Protein AF-A0A9W9Z7Y9-F1 (afdb_monomer)

Sequence (153 aa):
MTISLTVILIESTNEISYGLPIMITLMVAKWSGDLFNEGLYDIHVKLKNVPLLEWTAPQEMYRLKASDIMESCLSYIYPHTRIHSIVGILKTTAHNAFPVVTVDMNNPTGHPRKINYQDNLDSSKRAICSYNHLFQFNERTEAATAFSEWCRE

Mean predicted aligned error: 14.53 Å

Foldseek 3Di:
DQPVVLVVVCVVVVHCVCSVVSNVVSVVVVVVDVVPDDDPVVVVCVVVVPPDDDPDDDPVCVPDDPVRVDDPDADAAEPDDDPVVVVVCVVPDPDPDHHYDDDDPPDPPDDPPPPPVVVCVVVVVVVCVVVVPDDPPDDPDCPVPVVVVVVPD

pLDDT: mean 74.05, std 22.58, range [32.38, 95.75]

Nearest PDB structures (foldseek):
  7jm7-assembly1_A  TM=8.824E-01  e=5.506E-06  Homo sapiens
  7bxu-assembly1_A  TM=8.818E-01  e=4.497E-06  Homo sapiens
  7jm6-assembly1_B  TM=8.540E-01  e=1.081E-05  Gallus gallus
  7xf5-assembly1_A  TM=4.580E-01  e=1.681E-01  Homo sapiens

Secondary structure (DSSP, 8-state):
--HHHHHHHHHHHT-GGGHHHHHHHHHHHHHHHHHH---HHHHHHHHTT--PPPSS--GGGGG--HHHHS-SS---B-SS--HHHHHHHHHH---S---B----TT-TT--S----HHHHHHHHHHHHHH-TTS-----TTSHHHHHHHTT--

Organism: NCBI:txid174260

Structure (mmCIF, N/CA/C/O backbone):
data_AF-A0A9W9Z7Y9-F1
#
_entry.id   AF-A0A9W9Z7Y9-F1
#
loop_
_atom_site.group_PDB
_atom_site.id
_atom_site.type_symbol
_atom_site.label_atom_id
_atom_site.label_alt_id
_atom_site.label_comp_id
_atom_site.label_asym_id
_atom_site.label_entity_id
_atom_site.label_seq_id
_atom_site.pdbx_PDB_ins_code
_atom_site.Cartn_x
_atom_site.Cartn_y
_atom_site.Cartn_z
_atom_site.occupancy
_atom_site.B_iso_or_equiv
_atom_site.auth_seq_id
_atom_site.auth_comp_id
_atom_site.auth_asym_id
_atom_site.auth_atom_id
_atom_site.pdbx_PDB_model_num
ATOM 1 N N . MET A 1 1 ? -13.255 -0.895 7.810 1.00 82.44 1 MET A N 1
ATOM 2 C CA . MET A 1 1 ? -13.554 0.542 8.025 1.00 82.44 1 MET A CA 1
ATOM 3 C C . MET A 1 1 ? -14.126 0.751 9.424 1.00 82.44 1 MET A C 1
ATOM 5 O O . MET A 1 1 ? -15.296 0.464 9.617 1.00 82.44 1 MET A O 1
ATOM 9 N N . THR A 1 2 ? -13.324 1.174 10.410 1.00 83.56 2 THR A N 1
ATOM 10 C CA . THR A 1 2 ? -13.773 1.291 11.820 1.00 83.56 2 THR A CA 1
ATOM 11 C C . THR A 1 2 ? -13.870 2.737 12.311 1.00 83.56 2 THR A C 1
ATOM 13 O O . THR A 1 2 ? -14.904 3.126 12.846 1.00 83.56 2 THR A O 1
ATOM 16 N N . ILE A 1 3 ? -12.843 3.563 12.085 1.00 90.62 3 ILE A N 1
ATOM 17 C CA . ILE A 1 3 ? -12.818 4.954 12.579 1.00 90.62 3 ILE A CA 1
ATOM 18 C C . ILE A 1 3 ? -13.817 5.834 11.814 1.00 90.62 3 ILE A C 1
ATOM 20 O O . ILE A 1 3 ? -14.629 6.519 12.428 1.00 90.62 3 ILE A O 1
ATOM 24 N N . SER A 1 4 ? -13.822 5.767 10.480 1.00 93.88 4 SER A N 1
ATOM 25 C CA . SER A 1 4 ? -14.723 6.569 9.639 1.00 93.88 4 SER A CA 1
ATOM 26 C C . SER A 1 4 ? -16.203 6.271 9.891 1.00 93.88 4 SER A C 1
ATOM 28 O O . SER A 1 4 ? -16.999 7.194 10.025 1.00 93.88 4 SER A O 1
ATOM 30 N N . LEU A 1 5 ? -16.568 4.992 10.020 1.00 91.94 5 LEU A N 1
ATOM 31 C CA . LEU A 1 5 ? -17.945 4.581 10.307 1.00 91.94 5 LEU A CA 1
ATOM 32 C C . LEU A 1 5 ? -18.417 5.076 11.684 1.00 91.94 5 LEU A C 1
ATOM 34 O O . LEU A 1 5 ? -19.545 5.542 11.808 1.00 91.94 5 LEU A O 1
ATOM 38 N N . THR A 1 6 ? -17.542 5.025 12.696 1.00 91.69 6 THR A N 1
ATOM 39 C CA . THR A 1 6 ? -17.847 5.539 14.043 1.00 91.69 6 THR A CA 1
ATOM 40 C C . THR A 1 6 ? -18.168 7.035 13.998 1.00 91.69 6 THR A C 1
ATOM 42 O O . THR A 1 6 ? -19.161 7.465 14.576 1.00 91.69 6 THR A O 1
ATOM 45 N N . VAL A 1 7 ? -17.370 7.825 13.269 1.00 92.06 7 VAL A N 1
ATOM 46 C CA . VAL A 1 7 ? -17.572 9.279 13.139 1.00 92.06 7 VAL A CA 1
ATOM 47 C C . VAL A 1 7 ? -18.884 9.605 12.424 1.00 92.06 7 VAL A C 1
ATOM 49 O O . VAL A 1 7 ? -19.633 10.446 12.908 1.00 92.06 7 VAL A O 1
ATOM 52 N N . ILE A 1 8 ? -19.205 8.913 11.326 1.00 94.62 8 ILE A N 1
ATOM 53 C CA . ILE A 1 8 ? -20.460 9.133 10.583 1.00 94.62 8 ILE A CA 1
ATOM 54 C C . ILE A 1 8 ? -21.683 8.881 11.477 1.00 94.62 8 ILE A C 1
ATOM 56 O O . ILE A 1 8 ? -22.643 9.648 11.435 1.00 94.62 8 ILE A O 1
ATOM 60 N N . LEU A 1 9 ? -21.654 7.827 12.299 1.00 92.62 9 LEU A N 1
ATOM 61 C CA . LEU A 1 9 ? -22.756 7.493 13.207 1.00 92.62 9 LEU A CA 1
ATOM 62 C C . LEU A 1 9 ? -22.918 8.518 14.334 1.00 92.62 9 LEU A C 1
ATOM 64 O O . LEU A 1 9 ? -24.046 8.882 14.664 1.00 92.62 9 LEU A O 1
ATOM 68 N N . ILE A 1 10 ? -21.810 9.004 14.900 1.00 93.75 10 ILE A N 1
ATOM 69 C CA . ILE A 1 10 ? -21.839 10.050 15.930 1.00 93.75 10 ILE A CA 1
ATOM 70 C C . ILE A 1 10 ? -22.402 11.350 15.349 1.00 93.75 10 ILE A C 1
ATOM 72 O O . ILE A 1 10 ? -23.311 11.926 15.941 1.00 93.75 10 ILE A O 1
ATOM 76 N N . GLU A 1 11 ? -21.924 11.765 14.174 1.00 94.19 11 GLU A N 1
ATOM 77 C CA . GLU A 1 11 ? -22.404 12.968 13.486 1.00 94.19 11 GLU A CA 1
ATOM 78 C C . GLU A 1 11 ? -23.901 12.869 13.158 1.00 94.19 11 GLU A C 1
ATOM 80 O O . GLU A 1 11 ? -24.667 13.785 13.436 1.00 94.19 11 GLU A O 1
ATOM 85 N N . SER A 1 12 ? -24.347 11.714 12.650 1.00 94.50 12 SER A N 1
ATOM 86 C CA . SER A 1 12 ? -25.759 11.479 12.309 1.00 94.50 12 SER A CA 1
ATOM 87 C C . SER A 1 12 ? -26.683 11.484 13.531 1.00 94.50 12 SER A C 1
ATOM 89 O O . SER A 1 12 ? -27.862 11.805 13.411 1.00 94.50 12 SER A O 1
ATOM 91 N N . THR A 1 13 ? -26.160 11.116 14.704 1.00 92.50 13 THR A N 1
ATOM 92 C CA . THR A 1 13 ? -26.912 11.119 15.971 1.00 92.50 13 THR A CA 1
ATOM 93 C C . THR A 1 13 ? -26.847 12.486 16.661 1.00 92.50 13 THR A C 1
ATOM 95 O O . THR A 1 13 ? -27.685 12.784 17.506 1.00 92.50 13 THR A O 1
ATOM 98 N N . ASN A 1 14 ? -25.873 13.327 16.296 1.00 92.31 14 ASN A N 1
ATOM 99 C CA . ASN A 1 14 ? -25.589 14.625 16.912 1.00 92.31 14 ASN A CA 1
ATOM 100 C C . ASN A 1 14 ? -25.397 14.553 18.445 1.00 92.31 14 ASN A C 1
ATOM 102 O O . ASN A 1 14 ? -25.648 15.515 19.170 1.00 92.31 14 ASN A O 1
ATOM 106 N N . GLU A 1 15 ? -24.954 13.399 18.957 1.00 91.81 15 GLU A N 1
ATOM 107 C CA . GLU A 1 15 ? -24.709 13.187 20.383 1.00 91.81 15 GLU A CA 1
ATOM 108 C C . GLU A 1 15 ? -23.421 12.386 20.604 1.00 91.81 15 GLU A C 1
ATOM 110 O O . GLU A 1 15 ? -23.326 11.191 20.320 1.00 91.81 15 GLU A O 1
ATOM 115 N N . ILE A 1 16 ? -22.411 13.058 21.159 1.00 92.19 16 ILE A N 1
ATOM 116 C CA . ILE A 1 16 ? -21.073 12.490 21.384 1.00 92.19 16 ILE A CA 1
ATOM 117 C C . ILE A 1 16 ? -21.021 11.485 22.544 1.00 92.19 16 ILE A C 1
ATOM 119 O O . ILE A 1 16 ? -20.115 10.652 22.593 1.00 92.19 16 ILE A O 1
ATOM 123 N N . SER A 1 17 ? -21.993 11.527 23.461 1.00 92.62 17 SER A N 1
ATOM 124 C CA . SER A 1 17 ? -22.066 10.647 24.636 1.00 92.62 17 SER A CA 1
ATOM 125 C C . SER A 1 17 ? -22.156 9.167 24.251 1.00 92.62 17 SER A C 1
ATOM 127 O O . SER A 1 17 ? -21.599 8.310 24.937 1.00 92.62 17 SER A O 1
ATOM 129 N N . TYR A 1 18 ? -22.786 8.858 23.111 1.00 91.19 18 TYR A N 1
ATOM 130 C CA . TYR A 1 18 ? -22.880 7.493 22.585 1.00 91.19 18 TYR A CA 1
ATOM 131 C C . TYR A 1 18 ? -21.609 7.010 21.872 1.00 91.19 18 TYR A C 1
ATOM 133 O O . TYR A 1 18 ? -21.542 5.851 21.461 1.00 91.19 18 TYR A O 1
ATOM 141 N N . GLY A 1 19 ? -20.568 7.841 21.761 1.00 90.75 19 GLY A N 1
ATOM 142 C CA . GLY A 1 19 ? -19.349 7.496 21.030 1.00 90.75 19 GLY A CA 1
ATOM 143 C C . GLY A 1 19 ? -18.618 6.271 21.587 1.00 90.75 19 GLY A C 1
ATOM 144 O O . GLY A 1 19 ? -18.232 5.389 20.821 1.00 90.75 19 GLY A O 1
ATOM 145 N N . LEU A 1 20 ? -18.468 6.171 22.914 1.00 91.62 20 LEU A N 1
ATOM 146 C CA . LEU A 1 20 ? -17.758 5.055 23.554 1.00 91.62 20 LEU A CA 1
ATOM 147 C C . LEU A 1 20 ? -18.493 3.707 23.371 1.00 91.62 20 LEU A C 1
ATOM 149 O O . LEU A 1 20 ? -17.855 2.751 22.921 1.00 91.62 20 LEU A O 1
ATOM 153 N N . PRO A 1 21 ? -19.817 3.604 23.612 1.00 92.25 21 PRO A N 1
ATOM 154 C CA . PRO A 1 21 ? -20.585 2.400 23.279 1.00 92.25 21 PRO A CA 1
ATOM 155 C C . PRO A 1 21 ? -20.528 2.005 21.792 1.00 92.25 21 PRO A C 1
ATOM 157 O O . PRO A 1 21 ? -20.340 0.828 21.469 1.00 92.25 21 PRO A O 1
ATOM 160 N N . ILE A 1 22 ? -20.650 2.970 20.872 1.00 93.69 22 ILE A N 1
ATOM 161 C CA . ILE A 1 22 ? -20.606 2.713 19.420 1.00 93.69 22 ILE A CA 1
ATOM 162 C C . ILE A 1 22 ? -19.219 2.205 19.001 1.00 93.69 22 ILE A C 1
ATOM 164 O O . ILE A 1 22 ? -19.107 1.261 18.222 1.00 93.69 22 ILE A O 1
ATOM 168 N N . MET A 1 23 ? -18.147 2.765 19.561 1.00 93.31 23 MET A N 1
ATOM 169 C CA . MET A 1 23 ? -16.786 2.326 19.256 1.00 93.31 23 MET A CA 1
ATOM 170 C C . MET A 1 23 ? -16.541 0.869 19.677 1.00 93.31 23 MET A C 1
ATOM 172 O O . MET A 1 23 ? -15.995 0.090 18.894 1.00 93.31 23 MET A O 1
ATOM 176 N N . ILE A 1 24 ? -16.971 0.480 20.883 1.00 94.06 24 ILE A N 1
ATOM 177 C CA . ILE A 1 24 ? -16.801 -0.893 21.388 1.00 94.06 24 ILE A CA 1
ATOM 178 C C . ILE A 1 24 ? -17.585 -1.885 20.524 1.00 94.06 24 ILE A C 1
ATOM 180 O O . ILE A 1 24 ? -17.043 -2.912 20.113 1.00 94.06 24 ILE A O 1
ATOM 184 N N . THR A 1 25 ? -18.843 -1.573 20.208 1.00 94.38 25 THR A N 1
ATOM 185 C CA . THR A 1 25 ? -19.688 -2.451 19.383 1.00 94.38 25 THR A CA 1
ATOM 186 C C . THR A 1 25 ? -19.115 -2.641 17.979 1.00 94.38 25 THR A C 1
ATOM 188 O O . THR A 1 25 ? -19.018 -3.777 17.516 1.00 94.38 25 THR A O 1
ATOM 191 N N . LEU A 1 26 ? -18.637 -1.572 17.333 1.00 93.88 26 LEU A N 1
ATOM 192 C CA . LEU A 1 26 ? -17.977 -1.661 16.029 1.00 93.88 26 LEU A CA 1
ATOM 193 C C . LEU A 1 26 ? -16.659 -2.441 16.087 1.00 93.88 26 LEU A C 1
ATOM 195 O O . LEU A 1 26 ? -16.351 -3.176 15.151 1.00 93.88 26 LEU A O 1
ATOM 199 N N . MET A 1 27 ? -15.891 -2.324 17.173 1.00 93.62 27 MET A N 1
ATOM 200 C CA . MET A 1 27 ? -14.645 -3.074 17.343 1.00 93.62 27 MET A CA 1
ATOM 201 C C . MET A 1 27 ? -14.903 -4.581 17.469 1.00 93.62 27 MET A C 1
ATOM 203 O O . MET A 1 27 ? -14.241 -5.368 16.794 1.00 93.62 27 MET A O 1
ATOM 207 N N . VAL A 1 28 ? -15.897 -4.984 18.268 1.00 94.88 28 VAL A N 1
ATOM 208 C CA . VAL A 1 28 ? -16.289 -6.397 18.425 1.00 94.88 28 VAL A CA 1
ATOM 209 C C . VAL A 1 28 ? -16.904 -6.950 17.137 1.00 94.88 28 VAL A C 1
ATOM 211 O O . VAL A 1 28 ? -16.565 -8.060 16.722 1.00 94.88 28 VAL A O 1
ATOM 214 N N . ALA A 1 29 ? -17.758 -6.177 16.461 1.00 93.44 29 ALA A N 1
ATOM 215 C CA . ALA A 1 29 ? -18.339 -6.563 15.175 1.00 93.44 29 ALA A CA 1
ATOM 216 C C . ALA A 1 29 ? -17.258 -6.756 14.103 1.00 93.44 29 ALA A C 1
ATOM 218 O O . ALA A 1 29 ? -17.266 -7.751 13.385 1.00 93.44 29 ALA A O 1
ATOM 219 N N . LYS A 1 30 ? -16.286 -5.840 14.031 1.00 92.75 30 LYS A N 1
ATOM 220 C CA . LYS A 1 30 ? -15.169 -5.943 13.091 1.00 92.75 30 LYS A CA 1
ATOM 221 C C . LYS A 1 30 ? -14.289 -7.151 13.398 1.00 92.75 30 LYS A C 1
ATOM 223 O O . LYS A 1 30 ? -13.957 -7.897 12.492 1.00 92.75 30 LYS A O 1
ATOM 228 N N . TRP A 1 31 ? -13.951 -7.377 14.666 1.00 93.81 31 TRP A N 1
ATOM 229 C CA . TRP A 1 31 ? -13.107 -8.507 15.049 1.00 93.81 31 TRP A CA 1
ATOM 230 C C . TRP A 1 31 ? -13.774 -9.861 14.788 1.00 93.81 31 TRP A C 1
ATOM 232 O O . TRP A 1 31 ? -13.141 -10.756 14.240 1.00 93.81 31 TRP A O 1
ATOM 242 N N . SER A 1 32 ? -15.058 -10.002 15.129 1.00 95.75 32 SER A N 1
ATOM 243 C CA . SER A 1 32 ? -15.817 -11.219 14.817 1.00 95.75 32 SER A CA 1
ATOM 244 C C . SER A 1 32 ? -16.008 -11.410 13.311 1.00 95.75 32 SER A C 1
ATOM 246 O O . SER A 1 32 ? -15.845 -12.525 12.832 1.00 95.75 32 SER A O 1
ATOM 248 N N . GLY A 1 33 ? -16.271 -10.342 12.552 1.00 93.50 33 GLY A N 1
ATOM 249 C CA . GLY A 1 33 ? -16.344 -10.387 11.091 1.00 93.50 33 GLY A CA 1
ATOM 250 C C . GLY A 1 33 ? -15.044 -10.875 10.454 1.00 93.50 33 GLY A C 1
ATOM 251 O O . GLY A 1 33 ? -15.079 -11.850 9.709 1.00 93.50 33 GLY A O 1
ATOM 252 N N . ASP A 1 34 ? -13.912 -10.274 10.838 1.00 92.00 34 ASP A N 1
ATOM 253 C CA . ASP A 1 34 ? -12.574 -10.618 10.335 1.00 92.00 34 ASP A CA 1
ATOM 254 C C . ASP A 1 34 ? -12.194 -12.093 10.617 1.00 92.00 34 ASP A C 1
ATOM 256 O O . ASP A 1 34 ? -11.358 -12.656 9.914 1.00 92.00 34 ASP A O 1
ATOM 260 N N . LEU A 1 35 ? -12.797 -12.741 11.627 1.00 94.00 35 LEU A N 1
ATOM 261 C CA . LEU A 1 35 ? -12.579 -14.167 11.917 1.00 94.00 35 LEU A CA 1
ATOM 262 C C . LEU A 1 35 ? -13.331 -15.108 10.967 1.00 94.00 35 LEU A C 1
ATOM 264 O O . LEU A 1 35 ? -12.862 -16.219 10.726 1.00 94.00 35 LEU A O 1
ATOM 268 N N . PHE A 1 36 ? -14.501 -14.704 10.467 1.00 94.06 36 PHE A N 1
ATOM 269 C CA . PHE A 1 36 ? -15.338 -15.559 9.622 1.00 94.06 36 PHE A CA 1
ATOM 270 C C . PHE A 1 36 ? -15.148 -15.290 8.135 1.00 94.06 36 PHE A C 1
ATOM 272 O O . PHE A 1 36 ? -15.179 -16.232 7.344 1.00 94.06 36 PHE A O 1
ATOM 279 N N . ASN A 1 37 ? -15.027 -14.024 7.737 1.00 92.38 37 ASN A N 1
ATOM 280 C CA . ASN A 1 37 ? -15.037 -13.653 6.332 1.00 92.38 37 ASN A CA 1
ATOM 281 C C . ASN A 1 37 ? -14.308 -12.332 6.069 1.00 92.38 37 ASN A C 1
ATOM 283 O O . ASN A 1 37 ? -14.161 -11.483 6.943 1.00 92.38 37 ASN A O 1
ATOM 287 N N . GLU A 1 38 ? -13.916 -12.137 4.816 1.00 89.81 38 GLU A N 1
ATOM 288 C CA . GLU A 1 38 ? -13.387 -10.860 4.349 1.00 89.81 38 GLU A CA 1
ATOM 289 C C . GLU A 1 38 ? -14.490 -9.797 4.247 1.00 89.81 38 GLU A C 1
ATOM 291 O O . GLU A 1 38 ? -15.690 -10.097 4.190 1.00 89.81 38 GLU A O 1
ATOM 296 N N . GLY A 1 39 ? -14.085 -8.526 4.201 1.00 90.06 39 GLY A N 1
ATOM 297 C CA . GLY A 1 39 ? -15.013 -7.420 4.025 1.00 90.06 39 GLY A CA 1
ATOM 298 C C . GLY A 1 39 ? -15.807 -7.552 2.723 1.00 90.06 39 GLY A C 1
ATOM 299 O O . GLY A 1 39 ? -15.293 -7.977 1.689 1.00 90.06 39 GLY A O 1
ATOM 300 N N . LEU A 1 40 ? -17.072 -7.121 2.745 1.00 91.31 40 LEU A N 1
ATOM 301 C CA . LEU A 1 40 ? -17.951 -7.167 1.568 1.00 91.3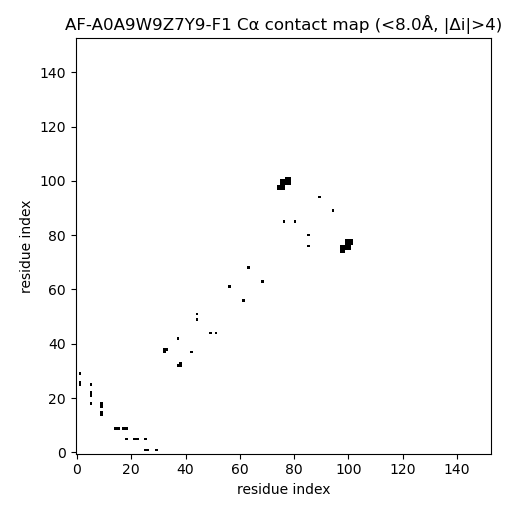1 40 LEU A CA 1
ATOM 302 C C . LEU A 1 40 ? -17.319 -6.498 0.334 1.00 91.31 40 LEU A C 1
ATOM 304 O O . LEU A 1 40 ? -17.485 -6.981 -0.787 1.00 91.31 40 LEU A O 1
ATOM 308 N N . TYR A 1 41 ? -16.599 -5.393 0.542 1.00 91.00 41 TYR A N 1
ATOM 309 C CA . TYR A 1 41 ? -15.916 -4.661 -0.523 1.00 91.00 41 TYR A CA 1
ATOM 310 C C . TYR A 1 41 ? -14.791 -5.482 -1.153 1.00 91.00 41 TYR A C 1
ATOM 312 O O . TYR A 1 41 ? -14.702 -5.543 -2.379 1.00 91.00 41 TYR A O 1
ATOM 320 N N . ASP A 1 42 ? -14.000 -6.168 -0.333 1.00 90.31 42 ASP A N 1
ATOM 321 C CA . ASP A 1 42 ? -12.866 -6.967 -0.792 1.00 90.31 42 ASP A CA 1
ATOM 322 C C . ASP A 1 42 ? -13.354 -8.152 -1.634 1.00 90.31 42 ASP A C 1
ATOM 324 O O . ASP A 1 42 ? -12.835 -8.408 -2.721 1.00 90.31 42 ASP A O 1
ATOM 328 N N . ILE A 1 43 ? -14.450 -8.794 -1.216 1.00 92.56 43 ILE A N 1
ATOM 329 C CA . ILE A 1 43 ? -15.081 -9.893 -1.961 1.00 92.56 43 ILE A CA 1
ATOM 330 C C . ILE A 1 43 ? -15.546 -9.427 -3.344 1.00 92.56 43 ILE A C 1
ATOM 332 O O . ILE A 1 43 ? -15.283 -10.092 -4.345 1.00 92.56 43 ILE A O 1
ATOM 336 N N . HIS A 1 44 ? -16.210 -8.273 -3.435 1.00 93.75 44 HIS A N 1
ATOM 337 C CA . HIS A 1 44 ? -16.682 -7.762 -4.724 1.00 93.75 44 HIS A CA 1
ATOM 338 C C . HIS A 1 44 ? -15.534 -7.375 -5.659 1.00 93.75 44 HIS A C 1
ATOM 340 O O . HIS A 1 44 ? -15.644 -7.569 -6.871 1.00 93.75 44 HIS A O 1
ATOM 346 N N . VAL A 1 45 ? -14.436 -6.844 -5.121 1.00 93.69 45 VAL A N 1
ATOM 347 C CA . VAL A 1 45 ? -13.231 -6.543 -5.906 1.00 93.69 45 VAL A CA 1
ATOM 348 C C . VAL A 1 45 ? -12.614 -7.830 -6.451 1.00 93.69 45 VAL A C 1
ATOM 350 O O . VAL A 1 45 ? -12.311 -7.897 -7.645 1.00 93.69 45 VAL A O 1
ATOM 353 N N . LYS A 1 46 ? -12.518 -8.873 -5.616 1.00 90.69 46 LYS A N 1
ATOM 354 C CA . LYS A 1 46 ? -12.028 -10.197 -6.020 1.00 90.69 46 LYS A CA 1
ATOM 355 C C . LYS A 1 46 ? -12.902 -10.820 -7.106 1.00 90.69 46 LYS A C 1
ATOM 357 O O . LYS A 1 46 ? -12.379 -11.272 -8.118 1.00 90.69 46 LYS A O 1
ATOM 362 N N . LEU A 1 47 ? -14.227 -10.761 -6.963 1.00 93.69 47 LEU A N 1
ATOM 363 C CA . LEU A 1 47 ? -15.165 -11.276 -7.971 1.00 93.69 47 LEU A CA 1
ATOM 364 C C . LEU A 1 47 ? -15.072 -10.533 -9.311 1.00 93.69 47 LEU A C 1
ATOM 366 O O . LEU A 1 47 ? -15.243 -11.140 -10.366 1.00 93.69 47 LEU A O 1
ATOM 370 N N . LYS A 1 48 ? -14.780 -9.229 -9.289 1.00 94.50 48 LYS A N 1
ATOM 371 C CA . LYS A 1 48 ? -14.577 -8.430 -10.506 1.00 94.50 48 LYS A CA 1
ATOM 372 C C . LYS A 1 48 ? -13.193 -8.620 -11.140 1.00 94.50 48 LYS A C 1
ATOM 374 O O . LYS A 1 48 ? -12.958 -8.045 -12.200 1.00 94.50 48 LYS A O 1
ATOM 379 N N . ASN A 1 49 ? -12.295 -9.402 -10.530 1.00 91.00 49 ASN A N 1
ATOM 380 C CA . ASN A 1 49 ? -10.909 -9.603 -10.972 1.00 91.00 49 ASN A CA 1
ATOM 381 C C . ASN A 1 49 ? -10.164 -8.284 -11.247 1.00 91.00 49 ASN A C 1
ATOM 383 O O . ASN A 1 49 ? -9.374 -8.178 -12.186 1.00 91.00 49 ASN A O 1
ATOM 387 N N . VAL A 1 50 ? -10.433 -7.255 -10.440 1.00 92.81 50 VAL A N 1
ATOM 388 C CA . VAL A 1 50 ? -9.724 -5.977 -10.548 1.00 92.81 50 VAL A CA 1
ATOM 389 C C . VAL A 1 50 ? -8.416 -6.089 -9.762 1.00 92.81 50 VAL A C 1
ATOM 391 O O . VAL A 1 50 ? -8.467 -6.443 -8.583 1.00 92.81 50 VAL A O 1
ATOM 394 N N . PRO A 1 51 ? -7.252 -5.782 -10.365 1.00 89.06 51 PRO A N 1
ATOM 395 C CA . PRO A 1 51 ? -5.975 -5.826 -9.663 1.00 89.06 51 PRO A CA 1
ATOM 396 C C . PRO A 1 51 ? -5.882 -4.652 -8.678 1.00 89.06 51 PRO A C 1
ATOM 398 O O . PRO A 1 51 ? -5.423 -3.565 -9.026 1.00 89.06 51 PRO A O 1
ATOM 401 N N . LEU A 1 52 ? -6.357 -4.869 -7.450 1.00 90.50 52 LEU A N 1
ATOM 402 C CA . LEU A 1 52 ? -6.253 -3.919 -6.347 1.00 90.50 52 LEU A CA 1
ATOM 403 C C . LEU A 1 52 ? -5.044 -4.271 -5.479 1.00 90.50 52 LEU A C 1
ATOM 405 O O . LEU A 1 52 ? -4.923 -5.398 -5.004 1.00 90.50 52 LEU A O 1
ATOM 409 N N . LEU A 1 53 ? -4.160 -3.298 -5.271 1.00 90.00 53 LEU A N 1
ATOM 410 C CA . LEU A 1 53 ? -3.005 -3.457 -4.397 1.00 90.00 53 LEU A CA 1
ATOM 411 C C . LEU A 1 53 ? -3.391 -3.101 -2.958 1.00 90.00 53 LEU A C 1
ATOM 413 O O . LEU A 1 53 ? -3.957 -2.035 -2.709 1.00 90.00 53 LEU A O 1
ATOM 417 N N . GLU A 1 54 ? -3.087 -3.992 -2.021 1.00 87.88 54 GLU A N 1
ATOM 418 C CA . GLU A 1 54 ? -3.346 -3.768 -0.601 1.00 87.88 54 GLU A CA 1
ATOM 419 C C . GLU A 1 54 ? -2.346 -2.765 0.005 1.00 87.88 54 GLU A C 1
ATOM 421 O O . GLU A 1 54 ? -1.237 -2.582 -0.500 1.00 87.88 54 GLU A O 1
ATOM 426 N N . TRP A 1 55 ? -2.733 -2.096 1.098 1.00 86.44 55 TRP A N 1
ATOM 427 C CA . TRP A 1 55 ? -1.896 -1.093 1.775 1.00 86.44 55 TRP A CA 1
ATOM 428 C C . TRP A 1 55 ? -0.587 -1.677 2.325 1.00 86.44 55 TRP A C 1
ATOM 430 O O . TRP A 1 55 ? 0.438 -0.998 2.380 1.00 86.44 55 TRP A O 1
ATOM 440 N N . THR A 1 56 ? -0.615 -2.944 2.734 1.00 87.50 56 THR A N 1
ATOM 441 C CA . THR A 1 56 ? 0.557 -3.674 3.211 1.00 87.50 56 THR A CA 1
ATOM 442 C C . THR A 1 56 ? 0.830 -4.873 2.329 1.00 87.50 56 THR A C 1
ATOM 444 O O . THR A 1 56 ? -0.088 -5.613 1.986 1.00 87.50 56 THR A O 1
ATOM 447 N N . ALA A 1 57 ? 2.106 -5.110 2.027 1.00 86.38 57 ALA A N 1
ATOM 448 C CA . ALA A 1 57 ? 2.510 -6.337 1.360 1.00 86.38 57 ALA A CA 1
ATOM 449 C C . ALA A 1 57 ? 2.259 -7.557 2.273 1.00 86.38 57 ALA A C 1
ATOM 451 O O . ALA A 1 57 ? 2.510 -7.477 3.482 1.00 86.38 57 ALA A O 1
ATOM 452 N N . PRO A 1 58 ? 1.799 -8.692 1.719 1.00 86.38 58 PRO A N 1
ATOM 453 C CA . PRO A 1 58 ? 1.653 -9.926 2.475 1.00 86.38 58 PRO A CA 1
ATOM 454 C C . PRO A 1 58 ? 3.016 -10.418 2.974 1.00 86.38 58 PRO A C 1
ATOM 456 O O . PRO A 1 58 ? 4.049 -10.201 2.339 1.00 86.38 58 PRO A O 1
ATOM 459 N N . GLN A 1 59 ? 3.017 -11.132 4.103 1.00 87.81 59 GLN A N 1
ATOM 460 C CA . GLN A 1 59 ? 4.252 -11.562 4.773 1.00 87.81 59 GLN A CA 1
ATOM 461 C C . GLN A 1 59 ? 5.156 -12.430 3.877 1.00 87.81 59 GLN A C 1
ATOM 463 O O . GLN A 1 59 ? 6.382 -12.389 3.979 1.00 87.81 59 GLN A O 1
ATOM 468 N N . GLU A 1 60 ? 4.558 -13.186 2.959 1.00 85.44 60 GLU A N 1
ATOM 469 C CA . GLU A 1 60 ? 5.277 -14.040 2.011 1.00 85.44 60 GLU A CA 1
ATOM 470 C C . GLU A 1 60 ? 6.083 -13.234 0.980 1.00 85.44 60 GLU A C 1
ATOM 472 O O . GLU A 1 60 ? 7.160 -13.665 0.560 1.00 85.44 60 GLU A O 1
ATOM 477 N N . MET A 1 61 ? 5.624 -12.026 0.626 1.00 86.94 61 MET A N 1
ATOM 478 C CA . MET A 1 61 ? 6.295 -11.167 -0.353 1.00 86.94 61 MET A CA 1
ATOM 479 C C . MET A 1 61 ? 7.582 -10.527 0.178 1.00 86.94 61 MET A C 1
ATOM 481 O O . MET A 1 61 ? 8.414 -10.122 -0.628 1.00 86.94 61 MET A O 1
ATOM 485 N N . TYR A 1 62 ? 7.825 -10.488 1.495 1.00 87.81 62 TYR A N 1
ATOM 486 C CA . TYR A 1 62 ? 9.047 -9.879 2.049 1.00 87.81 62 TYR A CA 1
ATOM 487 C C . TYR A 1 62 ? 10.345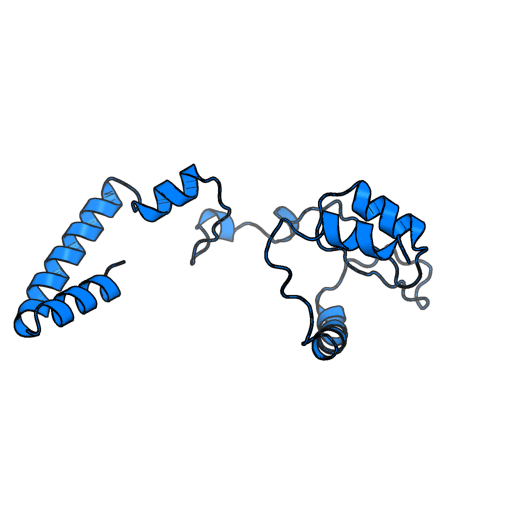 -10.581 1.632 1.00 87.81 62 TYR A C 1
ATOM 489 O O . TYR A 1 62 ? 11.420 -9.989 1.724 1.00 87.81 62 TYR A O 1
ATOM 497 N N . ARG A 1 63 ? 10.270 -11.843 1.194 1.00 89.81 63 ARG A N 1
ATOM 498 C CA . ARG A 1 63 ? 11.437 -12.609 0.728 1.00 89.81 63 ARG A CA 1
ATOM 499 C C . ARG A 1 63 ? 11.692 -12.471 -0.773 1.00 89.81 63 ARG A C 1
ATOM 501 O O . ARG A 1 63 ? 12.772 -12.852 -1.221 1.00 89.81 63 ARG A O 1
ATOM 508 N N . LEU A 1 64 ? 10.725 -11.955 -1.531 1.00 89.62 64 LEU A N 1
ATOM 509 C CA . LEU A 1 64 ? 10.815 -11.821 -2.982 1.00 89.62 64 LEU A CA 1
ATOM 510 C C . LEU A 1 64 ? 11.554 -10.536 -3.352 1.00 89.62 64 LEU A C 1
ATOM 512 O O . LEU A 1 64 ? 11.340 -9.478 -2.758 1.00 89.62 64 LEU A O 1
ATOM 516 N N . LYS A 1 65 ? 12.424 -10.616 -4.359 1.00 87.69 65 LYS A N 1
ATOM 517 C CA . LYS A 1 65 ? 13.072 -9.440 -4.942 1.00 87.69 65 LYS A CA 1
ATOM 518 C C . LYS A 1 65 ? 12.310 -8.986 -6.179 1.00 87.69 65 LYS A C 1
ATOM 520 O O . LYS A 1 65 ? 11.646 -9.773 -6.845 1.00 87.69 65 LYS A O 1
ATOM 525 N N . ALA A 1 66 ? 12.478 -7.715 -6.544 1.00 87.56 66 ALA A N 1
ATOM 526 C CA . ALA A 1 66 ? 11.904 -7.177 -7.779 1.00 87.56 66 ALA A CA 1
ATOM 527 C C . ALA A 1 66 ? 12.324 -7.985 -9.021 1.00 87.56 66 ALA A C 1
ATOM 529 O O . ALA A 1 66 ? 11.520 -8.157 -9.929 1.00 87.56 66 ALA A O 1
ATOM 530 N N . SER A 1 67 ? 13.542 -8.544 -9.026 1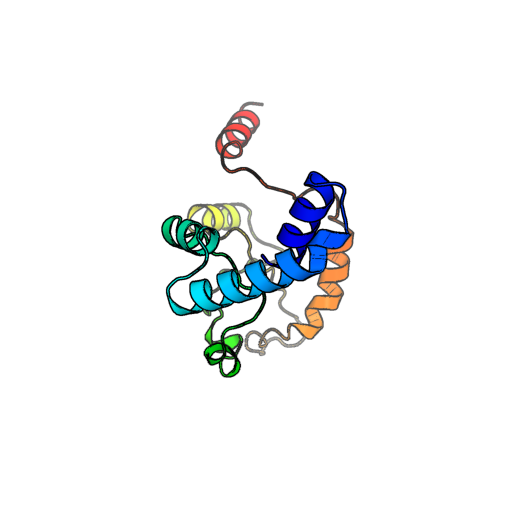.00 87.12 67 SER A N 1
ATOM 531 C CA . SER A 1 67 ? 14.038 -9.430 -10.088 1.00 87.12 67 SER A CA 1
ATOM 532 C C . SER A 1 67 ? 13.207 -10.690 -10.294 1.00 87.12 67 SER A C 1
ATOM 534 O O . SER A 1 67 ? 13.219 -11.235 -11.391 1.00 87.12 67 SER A O 1
ATOM 536 N N . ASP A 1 68 ? 12.530 -11.155 -9.245 1.00 87.38 68 ASP A N 1
ATOM 537 C CA . ASP A 1 68 ? 11.805 -12.425 -9.241 1.00 87.38 68 ASP A CA 1
ATOM 538 C C . ASP A 1 68 ? 10.358 -12.237 -9.724 1.00 87.38 68 ASP A C 1
ATOM 540 O O . ASP A 1 68 ? 9.713 -13.194 -10.137 1.00 87.38 68 ASP A O 1
ATOM 544 N N . ILE A 1 69 ? 9.853 -10.998 -9.665 1.00 87.56 69 ILE A N 1
ATOM 545 C CA . ILE A 1 69 ? 8.472 -10.625 -10.008 1.00 87.56 69 ILE A CA 1
ATOM 546 C C . ILE A 1 69 ? 8.411 -9.890 -11.355 1.00 87.56 69 ILE A C 1
ATOM 548 O O . ILE A 1 69 ? 7.408 -9.974 -12.060 1.00 87.56 69 ILE A O 1
ATOM 552 N N . MET A 1 70 ? 9.454 -9.133 -11.707 1.00 85.94 70 MET A N 1
ATOM 553 C CA . MET A 1 70 ? 9.473 -8.343 -12.937 1.00 85.94 70 MET A CA 1
ATOM 554 C C . MET A 1 70 ? 9.460 -9.229 -14.188 1.00 85.94 70 MET A C 1
ATOM 556 O O . MET A 1 70 ? 10.126 -10.262 -14.244 1.00 85.94 70 MET A O 1
ATOM 560 N N . GLU A 1 71 ? 8.763 -8.770 -15.227 1.00 83.19 71 GLU A N 1
ATOM 561 C CA . GLU A 1 71 ? 8.825 -9.403 -16.542 1.00 83.19 71 GLU A CA 1
ATOM 562 C C . GLU A 1 71 ? 10.236 -9.243 -17.130 1.00 83.19 71 GLU A C 1
ATOM 564 O O . GLU A 1 71 ? 10.764 -8.132 -17.227 1.00 83.19 71 GLU A O 1
ATOM 569 N N . SER A 1 72 ? 10.862 -10.360 -17.502 1.00 78.25 72 SER A N 1
ATOM 570 C CA . SER A 1 72 ? 12.249 -10.377 -17.992 1.00 78.25 72 SER A CA 1
ATOM 571 C C . SER A 1 72 ? 12.346 -10.110 -19.495 1.00 78.25 72 SER A C 1
ATOM 573 O O . SER A 1 72 ? 13.364 -9.605 -19.975 1.00 78.25 72 SER A O 1
ATOM 575 N N . CYS A 1 73 ? 11.278 -10.408 -20.239 1.00 78.88 73 CYS A N 1
ATOM 576 C CA . CYS A 1 73 ? 11.200 -10.219 -21.681 1.00 78.88 73 CYS A CA 1
ATOM 577 C C . CYS A 1 73 ? 10.500 -8.894 -22.012 1.00 78.88 73 CYS A C 1
ATOM 579 O O . CYS A 1 73 ? 9.289 -8.848 -22.214 1.00 78.88 73 CYS A O 1
ATOM 581 N N . LEU A 1 74 ? 11.266 -7.803 -22.075 1.00 76.81 74 LEU A N 1
ATOM 582 C CA . LEU A 1 74 ? 10.737 -6.458 -22.316 1.00 76.81 74 LEU A CA 1
ATOM 583 C C . LEU A 1 74 ? 10.987 -5.983 -23.754 1.00 76.81 74 LEU A C 1
ATOM 585 O O . LEU A 1 74 ? 12.106 -6.065 -24.260 1.00 76.81 74 LEU A O 1
ATOM 589 N N . SER A 1 75 ? 9.960 -5.413 -24.389 1.00 81.31 75 SER A N 1
ATOM 590 C CA . SER A 1 75 ? 10.105 -4.679 -25.652 1.00 81.31 75 SER A CA 1
ATOM 591 C C . SER A 1 75 ? 10.538 -3.241 -25.366 1.00 81.31 75 SER A C 1
ATOM 593 O O . SER A 1 75 ? 9.892 -2.546 -24.584 1.00 81.31 75 SER A O 1
ATOM 595 N N . TYR A 1 76 ? 11.617 -2.780 -25.994 1.00 83.88 76 TYR A N 1
ATOM 596 C CA . TYR A 1 76 ? 12.175 -1.439 -25.803 1.00 83.88 76 TYR A CA 1
ATOM 597 C C . TYR A 1 76 ? 12.310 -0.699 -27.137 1.00 83.88 76 TYR A C 1
ATOM 599 O O . TYR A 1 76 ? 12.320 -1.306 -28.209 1.00 83.88 76 TYR A O 1
ATOM 607 N N . ILE A 1 77 ? 12.410 0.629 -27.075 1.00 85.06 77 ILE A N 1
ATOM 608 C CA . ILE A 1 77 ? 12.479 1.507 -28.251 1.00 85.06 77 ILE A CA 1
ATOM 609 C C . ILE A 1 77 ? 13.778 2.323 -28.197 1.00 85.06 77 ILE A C 1
ATOM 611 O O . ILE A 1 77 ? 14.219 2.733 -27.127 1.00 85.06 77 ILE A O 1
ATOM 615 N N . TYR A 1 78 ? 14.418 2.573 -29.342 1.00 82.88 78 TYR A N 1
ATOM 616 C CA . TYR A 1 78 ? 15.554 3.501 -29.415 1.00 82.88 78 TYR A CA 1
ATOM 617 C C . TYR A 1 78 ? 15.077 4.930 -29.730 1.00 82.88 78 TYR A C 1
ATOM 619 O O . TYR A 1 78 ? 14.096 5.086 -30.465 1.00 82.88 78 TYR A O 1
ATOM 627 N N . PRO A 1 79 ? 15.790 5.977 -29.265 1.00 81.38 79 PRO A N 1
ATOM 628 C CA . PRO A 1 79 ? 15.434 7.374 -29.536 1.00 81.38 79 PRO A CA 1
ATOM 629 C C . PRO A 1 79 ? 15.265 7.689 -31.027 1.00 81.38 79 PRO A C 1
ATOM 631 O O . PRO A 1 79 ? 14.397 8.467 -31.408 1.00 81.38 79 PRO A O 1
ATOM 634 N N . HIS A 1 80 ? 16.072 7.050 -31.878 1.00 82.69 80 HIS A N 1
ATOM 635 C CA . HIS A 1 80 ? 15.981 7.163 -33.329 1.00 82.69 80 HIS A CA 1
ATOM 636 C C . HIS A 1 80 ? 15.481 5.844 -33.923 1.00 82.69 80 HIS A C 1
ATOM 638 O O . HIS A 1 80 ? 16.263 4.959 -34.266 1.00 82.69 80 HIS A O 1
ATOM 644 N N . THR A 1 81 ? 14.162 5.707 -34.038 1.00 81.88 81 THR A N 1
ATOM 645 C CA . THR A 1 81 ? 13.498 4.559 -34.672 1.00 81.88 81 THR A CA 1
ATOM 646 C C . THR A 1 81 ? 12.550 5.016 -35.773 1.00 81.88 81 THR A C 1
ATOM 648 O O . THR A 1 81 ? 12.053 6.140 -35.777 1.00 81.88 81 THR A O 1
ATOM 651 N N . ARG A 1 82 ? 12.312 4.144 -36.760 1.00 90.00 82 ARG A N 1
ATOM 652 C CA . ARG A 1 82 ? 11.348 4.421 -37.830 1.00 90.00 82 ARG A CA 1
ATOM 653 C C . ARG A 1 82 ? 9.928 4.286 -37.287 1.00 90.00 82 ARG A C 1
ATOM 655 O O . ARG A 1 82 ? 9.622 3.314 -36.599 1.00 90.00 82 ARG A O 1
ATOM 662 N N . ILE A 1 83 ? 9.040 5.189 -37.701 1.00 92.75 83 ILE A N 1
ATOM 663 C CA . ILE A 1 83 ? 7.625 5.195 -37.290 1.00 92.75 83 ILE A CA 1
ATOM 664 C C . ILE A 1 83 ? 6.942 3.859 -37.615 1.00 92.75 83 ILE A C 1
ATOM 666 O O . ILE A 1 83 ? 6.206 3.328 -36.791 1.00 92.75 83 ILE A O 1
ATOM 670 N N . HIS A 1 84 ? 7.241 3.263 -38.775 1.00 93.69 84 HIS A N 1
ATOM 671 C CA . HIS A 1 84 ? 6.686 1.963 -39.166 1.00 93.69 84 HIS A CA 1
ATOM 672 C C . HIS A 1 84 ? 6.968 0.857 -38.136 1.00 93.69 84 HIS A C 1
ATOM 674 O O . HIS A 1 84 ? 6.087 0.057 -37.832 1.00 93.69 84 HIS A O 1
ATOM 680 N N . SER A 1 85 ? 8.174 0.836 -37.562 1.00 88.50 85 SER A N 1
ATOM 681 C CA . SER A 1 85 ? 8.556 -0.137 -36.537 1.00 88.50 85 SER A CA 1
ATOM 682 C C . SER A 1 85 ? 7.798 0.092 -35.229 1.00 88.50 85 SER A C 1
ATOM 684 O O . SER A 1 85 ? 7.350 -0.874 -34.621 1.00 88.50 85 SER A O 1
ATOM 686 N N . ILE A 1 86 ? 7.583 1.352 -34.835 1.00 89.88 86 ILE A N 1
ATOM 687 C CA . ILE A 1 86 ? 6.788 1.707 -33.648 1.00 89.88 86 ILE A CA 1
ATOM 688 C C . ILE A 1 86 ? 5.330 1.273 -33.834 1.00 89.88 86 ILE A C 1
ATOM 690 O O . ILE A 1 86 ? 4.774 0.596 -32.976 1.00 89.88 86 ILE A O 1
ATOM 694 N N . VAL A 1 87 ? 4.725 1.592 -34.981 1.00 92.62 87 VAL A N 1
ATOM 695 C CA . VAL A 1 87 ? 3.353 1.172 -35.310 1.00 92.62 87 VAL A CA 1
ATOM 696 C C . VAL A 1 87 ? 3.238 -0.354 -35.347 1.00 92.62 87 VAL A C 1
ATOM 698 O O . VAL A 1 87 ? 2.226 -0.897 -34.914 1.00 92.62 87 VAL A O 1
ATOM 701 N N . GLY A 1 88 ? 4.272 -1.054 -35.823 1.00 92.25 88 GLY A N 1
ATOM 702 C CA . GLY A 1 88 ? 4.352 -2.512 -35.756 1.00 92.25 88 GLY A CA 1
ATOM 703 C C . GLY A 1 88 ? 4.277 -3.028 -34.318 1.00 92.25 88 GLY A C 1
ATOM 704 O O . GLY A 1 88 ? 3.421 -3.854 -34.024 1.00 92.25 88 GLY A O 1
ATOM 705 N N . ILE A 1 89 ? 5.106 -2.489 -33.418 1.00 89.81 89 ILE A N 1
ATOM 706 C CA . ILE A 1 89 ? 5.140 -2.864 -31.993 1.00 89.81 89 ILE A CA 1
ATOM 707 C C . ILE A 1 89 ? 3.797 -2.579 -31.307 1.00 89.81 89 ILE A C 1
ATOM 709 O O . ILE A 1 89 ? 3.280 -3.426 -30.582 1.00 89.81 89 ILE A O 1
ATOM 713 N N . LEU A 1 90 ? 3.199 -1.414 -31.565 1.00 90.69 90 LEU A N 1
ATOM 714 C CA . LEU A 1 90 ? 1.909 -1.021 -30.986 1.00 90.69 90 LEU A CA 1
ATOM 715 C C . LEU A 1 90 ? 0.740 -1.891 -31.472 1.00 90.69 90 LEU A C 1
ATOM 717 O O . LEU A 1 90 ? -0.257 -2.022 -30.773 1.00 90.69 90 LEU A O 1
ATOM 721 N N . LYS A 1 91 ? 0.843 -2.482 -32.668 1.00 92.94 91 LYS A N 1
ATOM 722 C CA . LYS A 1 91 ? -0.172 -3.405 -33.198 1.00 92.94 91 LYS A CA 1
ATOM 723 C C . LYS A 1 91 ? 0.009 -4.837 -32.704 1.00 92.94 91 LYS A C 1
ATOM 725 O O . LYS A 1 91 ? -0.970 -5.574 -32.645 1.00 92.94 91 LYS A O 1
ATOM 730 N N . THR A 1 92 ? 1.239 -5.252 -32.407 1.00 91.25 92 THR A N 1
ATOM 731 C CA . THR A 1 92 ? 1.547 -6.631 -32.000 1.00 91.25 92 THR A CA 1
ATOM 732 C C . THR A 1 92 ? 1.532 -6.834 -30.491 1.00 91.25 92 THR A C 1
ATOM 734 O O . THR A 1 92 ? 1.328 -7.959 -30.043 1.00 91.25 92 THR A O 1
ATOM 737 N N . THR A 1 93 ? 1.745 -5.779 -29.704 1.00 88.44 93 THR A N 1
ATOM 738 C CA . THR A 1 93 ? 1.837 -5.861 -28.242 1.00 88.44 93 THR A CA 1
ATOM 739 C C . THR A 1 93 ? 0.702 -5.099 -27.561 1.00 88.44 93 THR A C 1
ATOM 741 O O . THR A 1 93 ? 0.267 -4.056 -28.036 1.00 88.44 93 THR A O 1
ATOM 744 N N . ALA A 1 94 ? 0.229 -5.613 -26.422 1.00 88.75 94 ALA A N 1
ATOM 745 C CA . ALA A 1 94 ? -0.817 -4.982 -25.609 1.00 88.75 94 ALA A CA 1
ATOM 746 C C . ALA A 1 94 ? -0.250 -4.102 -24.474 1.00 88.75 94 ALA A C 1
ATOM 748 O O . ALA A 1 94 ? -0.951 -3.787 -23.512 1.00 88.75 94 ALA A O 1
ATOM 749 N N . HIS A 1 95 ? 1.038 -3.751 -24.540 1.00 88.38 95 HIS A N 1
ATOM 750 C CA . HIS A 1 95 ? 1.684 -2.915 -23.532 1.00 88.38 95 HIS A CA 1
ATOM 751 C C . HIS A 1 95 ? 1.408 -1.436 -23.804 1.00 88.38 95 HIS A C 1
ATOM 753 O O . HIS A 1 95 ? 1.496 -0.973 -24.937 1.00 88.38 95 HIS A O 1
ATOM 759 N N . ASN A 1 96 ? 1.130 -0.681 -22.741 1.00 87.94 96 ASN A N 1
ATOM 760 C CA . ASN A 1 96 ? 0.834 0.753 -22.839 1.00 87.94 96 ASN A CA 1
ATOM 761 C C . ASN A 1 96 ? 2.078 1.643 -22.678 1.00 87.94 96 ASN A C 1
ATOM 763 O O . ASN A 1 96 ? 1.989 2.856 -22.844 1.00 87.94 96 ASN A O 1
ATOM 767 N N . ALA A 1 97 ? 3.226 1.066 -22.319 1.00 87.62 97 ALA A N 1
ATOM 768 C CA . ALA A 1 97 ? 4.461 1.799 -22.079 1.00 87.62 97 ALA A CA 1
ATOM 769 C C . ALA A 1 97 ? 5.672 0.976 -22.525 1.00 87.62 97 ALA A C 1
ATOM 771 O O . ALA A 1 97 ? 5.728 -0.231 -22.291 1.00 87.62 97 ALA A O 1
ATOM 772 N N . PHE A 1 98 ? 6.650 1.653 -23.127 1.00 88.56 98 PHE A N 1
ATOM 773 C CA . PHE A 1 98 ? 7.897 1.057 -23.601 1.00 88.56 98 PHE A CA 1
ATOM 774 C C . 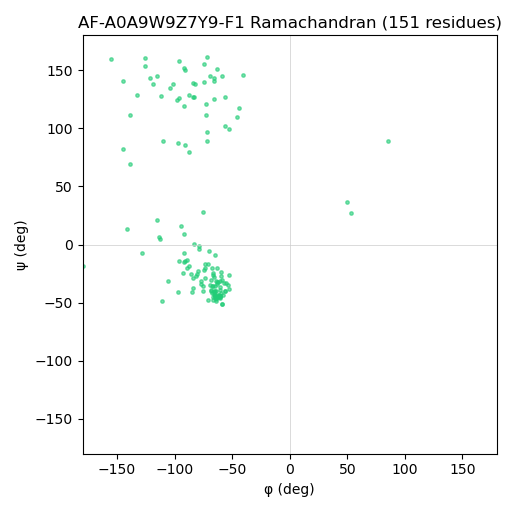PHE A 1 98 ? 9.072 1.920 -23.133 1.0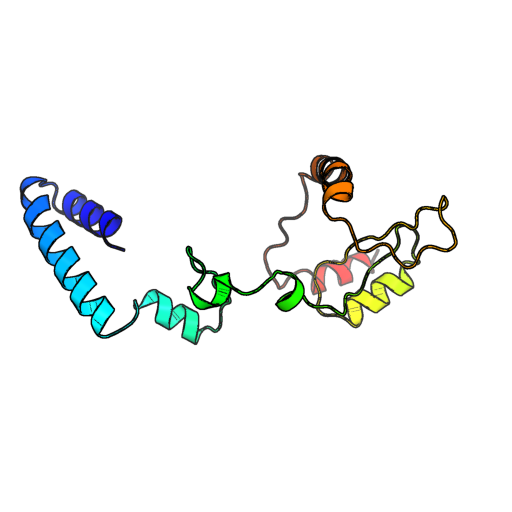0 88.56 98 PHE A C 1
ATOM 776 O O . PHE A 1 98 ? 9.048 3.135 -23.350 1.00 88.56 98 PHE A O 1
ATOM 783 N N . PRO A 1 99 ? 10.102 1.344 -22.492 1.00 86.38 99 PRO A N 1
ATOM 784 C CA . PRO A 1 99 ? 11.284 2.106 -22.119 1.00 86.38 99 PRO A CA 1
ATOM 785 C C . PRO A 1 99 ? 12.092 2.505 -23.356 1.00 86.38 99 PRO A C 1
ATOM 787 O O . PRO A 1 99 ? 12.214 1.740 -24.319 1.00 86.38 99 PRO A O 1
ATOM 790 N N . VAL A 1 100 ? 12.696 3.691 -23.293 1.00 85.69 100 VAL A N 1
ATOM 791 C CA . VAL A 1 100 ? 13.617 4.178 -24.322 1.00 85.69 100 VAL A CA 1
ATOM 792 C C . VAL A 1 100 ? 15.056 3.914 -23.880 1.00 85.69 100 VAL A C 1
ATOM 794 O O . VAL A 1 100 ? 15.453 4.342 -22.798 1.00 85.69 100 VAL A O 1
ATOM 797 N N . VAL A 1 101 ? 15.837 3.206 -24.701 1.00 82.12 101 VAL A N 1
ATOM 798 C CA . VAL A 1 101 ? 17.2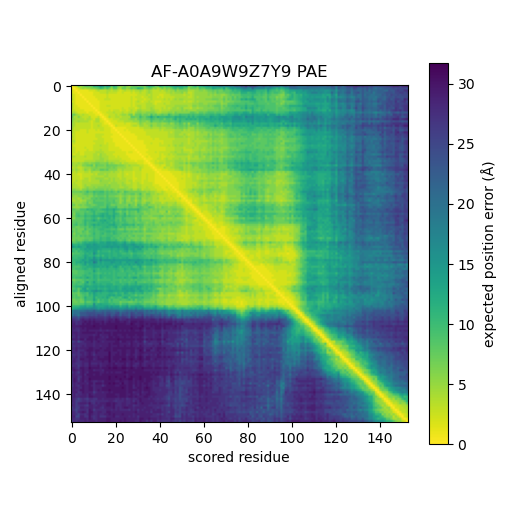15 2.796 -24.371 1.00 82.12 101 VAL A CA 1
ATOM 799 C C . VAL A 1 101 ? 18.221 3.527 -25.257 1.00 82.12 101 VAL A C 1
ATOM 801 O O . VAL A 1 101 ? 18.122 3.493 -26.482 1.00 82.12 101 VAL A O 1
ATOM 804 N N . THR A 1 102 ? 19.220 4.164 -24.646 1.00 80.31 102 THR A N 1
ATOM 805 C CA . THR A 1 102 ? 20.381 4.753 -25.329 1.00 80.31 102 THR A CA 1
ATOM 806 C C . THR A 1 102 ? 21.594 3.836 -25.192 1.00 80.31 102 THR A C 1
ATOM 808 O O . THR A 1 102 ? 21.847 3.290 -24.121 1.00 80.31 102 THR A O 1
ATOM 811 N N . VAL A 1 103 ? 22.363 3.670 -26.268 1.00 67.31 103 VAL A N 1
ATOM 812 C CA . VAL A 1 103 ? 23.680 3.021 -26.213 1.00 67.31 103 VAL A CA 1
ATOM 813 C C . VAL A 1 103 ? 24.754 4.085 -26.001 1.00 67.31 103 VAL A C 1
ATOM 815 O O . VAL A 1 103 ? 24.911 4.981 -26.829 1.00 67.31 103 VAL A O 1
ATOM 818 N N . ASP A 1 104 ? 25.492 3.990 -24.894 1.00 61.34 104 ASP A N 1
ATOM 819 C CA . ASP A 1 104 ? 26.655 4.843 -24.649 1.00 61.34 104 ASP A CA 1
ATOM 820 C C . ASP A 1 104 ? 27.810 4.414 -25.564 1.00 61.34 104 ASP A C 1
ATOM 822 O O . ASP A 1 104 ? 28.409 3.352 -25.390 1.00 61.34 104 ASP A O 1
ATOM 826 N N . MET A 1 105 ? 28.161 5.270 -26.524 1.00 54.66 105 MET A N 1
ATOM 827 C CA . MET A 1 105 ? 29.229 5.033 -27.510 1.00 54.66 105 MET A CA 1
ATOM 828 C C . MET A 1 105 ? 30.643 4.936 -26.898 1.00 54.66 105 MET A C 1
ATOM 830 O O . MET A 1 105 ? 31.584 4.549 -27.584 1.00 54.66 105 MET A O 1
ATOM 834 N N . ASN A 1 106 ? 30.811 5.246 -25.607 1.00 56.84 106 ASN A N 1
ATOM 835 C CA . ASN A 1 106 ? 32.107 5.232 -24.915 1.00 56.84 106 ASN A CA 1
ATOM 836 C C . ASN A 1 106 ? 32.538 3.836 -24.415 1.00 56.84 106 ASN A C 1
ATOM 838 O O . ASN A 1 106 ? 33.608 3.709 -23.823 1.00 56.84 106 ASN A O 1
ATOM 842 N N . ASN A 1 107 ? 31.740 2.783 -24.637 1.00 50.81 107 ASN A N 1
ATOM 843 C CA . ASN A 1 107 ? 32.147 1.399 -24.378 1.00 50.81 107 ASN A CA 1
ATOM 844 C C . ASN A 1 107 ? 31.546 0.427 -25.420 1.00 50.81 107 ASN A C 1
ATOM 846 O O . ASN A 1 107 ? 30.530 -0.217 -25.149 1.00 50.81 107 ASN A O 1
ATOM 850 N N . PRO A 1 108 ? 32.158 0.300 -26.612 1.00 49.75 108 PRO A N 1
ATOM 851 C CA . PRO A 1 108 ? 31.599 -0.453 -27.740 1.00 49.75 108 PRO A CA 1
ATOM 852 C C . PRO A 1 108 ? 31.583 -1.983 -27.557 1.00 49.75 108 PRO A C 1
ATOM 854 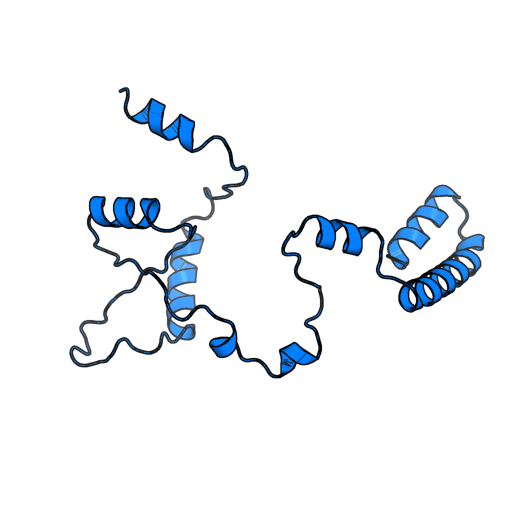O O . PRO A 1 108 ? 31.028 -2.684 -28.398 1.00 49.75 108 PRO A O 1
ATOM 857 N N . THR A 1 109 ? 32.167 -2.523 -26.479 1.00 51.44 109 THR A N 1
ATOM 858 C CA . THR A 1 109 ? 32.195 -3.971 -26.178 1.00 51.44 109 THR A CA 1
ATOM 859 C C . THR A 1 109 ? 31.387 -4.360 -24.938 1.00 51.44 109 THR A C 1
ATOM 861 O O . THR A 1 109 ? 31.375 -5.526 -24.539 1.00 51.44 109 THR A O 1
ATOM 864 N N . GLY A 1 110 ? 30.673 -3.416 -24.321 1.00 41.31 110 GLY A N 1
ATOM 865 C CA . GLY A 1 110 ? 29.806 -3.711 -23.190 1.00 41.31 110 GLY A CA 1
ATOM 866 C C . GLY A 1 110 ? 28.558 -4.461 -23.644 1.00 41.31 110 GLY A C 1
ATOM 867 O O . GLY A 1 110 ? 27.760 -3.929 -24.410 1.00 41.31 110 GLY A O 1
ATOM 868 N N . HIS A 1 111 ? 28.342 -5.670 -23.116 1.00 45.72 111 HIS A N 1
ATOM 869 C CA . HIS A 1 111 ? 26.986 -6.215 -22.982 1.00 45.72 111 HIS A CA 1
ATOM 870 C C . HIS A 1 111 ? 26.023 -5.105 -22.536 1.00 45.72 111 HIS A C 1
ATOM 872 O O . HIS A 1 111 ? 26.470 -4.247 -21.763 1.00 45.72 111 HIS A O 1
ATOM 878 N N . PRO A 1 112 ? 24.742 -5.112 -22.972 1.00 47.44 112 PRO A N 1
ATOM 879 C CA . PRO A 1 112 ? 23.756 -4.143 -22.504 1.00 47.44 112 PRO A CA 1
ATOM 880 C C . PRO A 1 112 ? 23.883 -4.052 -20.988 1.00 47.44 112 PRO A C 1
ATOM 882 O O . PRO A 1 112 ? 23.672 -5.035 -20.271 1.00 47.44 112 PRO A O 1
ATOM 885 N N . ARG A 1 113 ? 24.400 -2.910 -20.520 1.00 44.41 113 ARG A N 1
ATOM 886 C CA . ARG A 1 113 ? 24.757 -2.715 -19.118 1.00 44.41 113 ARG A CA 1
ATOM 887 C C . ARG A 1 113 ? 23.478 -3.003 -18.347 1.00 44.41 113 ARG A C 1
ATOM 889 O O . ARG A 1 113 ? 22.445 -2.434 -18.703 1.00 44.41 113 ARG A O 1
ATOM 896 N N . LYS A 1 114 ? 23.524 -3.903 -17.352 1.00 41.22 114 LYS A N 1
ATOM 897 C CA . LYS A 1 114 ? 22.396 -4.089 -16.425 1.00 41.22 114 LYS A CA 1
ATOM 898 C C . LYS A 1 114 ? 21.929 -2.690 -16.052 1.00 41.22 114 LYS A C 1
ATOM 900 O O . LYS A 1 114 ? 22.750 -1.909 -15.575 1.00 41.22 114 LYS A O 1
ATOM 905 N N . ILE A 1 115 ? 20.687 -2.364 -16.407 1.00 50.50 115 ILE A N 1
ATOM 906 C CA . ILE A 1 115 ? 20.141 -1.016 -16.291 1.00 50.50 115 ILE A CA 1
ATOM 907 C C . ILE A 1 115 ? 20.297 -0.616 -14.823 1.00 50.50 115 ILE A C 1
ATOM 909 O O . ILE A 1 115 ? 19.556 -1.092 -13.965 1.00 50.50 115 ILE A O 1
ATOM 913 N N . ASN A 1 116 ? 21.301 0.208 -14.515 1.00 39.47 116 ASN A N 1
ATOM 914 C CA . ASN A 1 116 ? 21.394 0.854 -13.218 1.00 39.47 116 ASN A CA 1
ATOM 915 C C . ASN A 1 116 ? 20.288 1.903 -13.218 1.00 39.47 116 ASN A C 1
ATOM 917 O O . ASN A 1 116 ? 20.434 2.989 -13.775 1.00 39.47 116 ASN A O 1
ATOM 921 N N . TYR A 1 117 ? 19.148 1.542 -12.631 1.00 47.88 117 TYR A N 1
ATOM 922 C CA . TYR A 1 117 ? 17.991 2.422 -12.471 1.00 47.88 117 TYR A CA 1
ATOM 923 C C . TYR A 1 117 ? 18.359 3.757 -11.796 1.00 47.88 117 TYR A C 1
ATOM 925 O O . TYR A 1 117 ? 17.703 4.764 -12.054 1.00 47.88 117 TYR A O 1
ATOM 933 N N . GLN A 1 118 ? 19.425 3.791 -10.984 1.00 42.19 118 GLN A N 1
ATOM 934 C CA . GLN A 1 118 ? 19.928 5.004 -10.334 1.00 42.19 118 GLN A CA 1
ATOM 935 C C . GLN A 1 118 ? 20.362 6.109 -11.315 1.00 42.19 118 GLN A C 1
ATOM 937 O O . GLN A 1 118 ? 20.058 7.272 -11.059 1.00 42.19 118 GLN A O 1
ATOM 942 N N . ASP A 1 119 ? 21.004 5.778 -12.440 1.00 44.22 119 ASP A N 1
ATOM 943 C CA . ASP A 1 119 ? 21.603 6.794 -13.326 1.00 44.22 119 ASP A CA 1
ATOM 944 C C . ASP A 1 119 ? 20.554 7.471 -14.229 1.00 44.22 119 ASP A C 1
ATOM 946 O O . ASP A 1 119 ? 20.721 8.606 -14.675 1.00 44.22 119 ASP A O 1
ATOM 950 N N . ASN A 1 120 ? 19.421 6.797 -14.465 1.00 44.06 120 ASN A N 1
ATOM 951 C CA . ASN A 1 120 ? 18.344 7.295 -15.323 1.00 44.06 120 ASN A CA 1
ATOM 952 C C . ASN A 1 120 ? 17.265 8.093 -14.577 1.00 44.06 120 ASN A C 1
ATOM 954 O O . ASN A 1 120 ? 16.496 8.813 -15.218 1.00 44.06 120 ASN A O 1
ATOM 958 N N . LEU A 1 121 ? 17.203 8.026 -13.240 1.00 47.47 121 LEU A N 1
ATOM 959 C CA . LEU A 1 121 ? 16.251 8.841 -12.476 1.00 47.47 121 LEU A CA 1
ATOM 960 C C . LEU A 1 121 ? 16.535 10.345 -12.623 1.00 47.47 121 LEU A C 1
ATOM 962 O O . LEU A 1 121 ? 15.597 11.139 -12.620 1.00 47.47 121 LEU A O 1
ATOM 966 N N . ASP A 1 122 ? 17.795 10.743 -12.805 1.00 41.19 122 ASP A N 1
ATOM 967 C CA . ASP A 1 122 ? 18.184 12.157 -12.915 1.00 41.19 122 ASP A CA 1
ATOM 968 C C . ASP A 1 122 ? 17.948 12.747 -14.321 1.00 41.19 122 ASP A C 1
ATOM 970 O O . ASP A 1 122 ? 17.696 13.945 -14.484 1.00 41.19 122 ASP A O 1
ATOM 974 N N . SER A 1 123 ? 17.938 11.890 -15.347 1.00 46.81 123 SER A N 1
ATOM 975 C CA . SER A 1 123 ? 17.549 12.254 -16.718 1.00 46.81 123 SER A CA 1
ATOM 976 C C . SER A 1 123 ? 16.029 12.203 -16.913 1.00 46.81 123 SER A C 1
ATOM 978 O O . SER A 1 123 ? 15.457 13.087 -17.552 1.00 46.81 123 SER A O 1
ATOM 980 N N . SER A 1 124 ? 15.346 11.236 -16.288 1.00 44.12 124 SER A N 1
ATOM 981 C CA . SER A 1 124 ? 13.882 11.115 -16.325 1.00 44.12 124 SER A CA 1
ATOM 982 C C . SER A 1 124 ? 13.184 12.263 -15.582 1.00 44.12 124 SER A C 1
ATOM 984 O O . SER A 1 124 ? 12.198 12.804 -16.079 1.00 44.12 124 SER A O 1
ATOM 986 N N . LYS A 1 125 ? 13.753 12.761 -14.471 1.00 36.12 125 LYS A N 1
ATOM 987 C CA . LYS A 1 125 ? 13.272 13.988 -13.804 1.00 36.12 125 LYS A CA 1
ATOM 988 C C . LYS A 1 125 ? 13.255 15.212 -14.729 1.00 36.12 125 LYS A C 1
ATOM 990 O O . LYS A 1 125 ? 12.363 16.046 -14.605 1.00 36.12 125 LYS A O 1
ATOM 995 N N . ARG A 1 126 ? 14.191 15.312 -15.683 1.00 39.38 126 ARG A N 1
ATOM 996 C CA . ARG A 1 126 ? 14.218 16.394 -16.687 1.00 39.38 126 ARG A CA 1
ATOM 997 C C . ARG A 1 126 ? 13.171 16.212 -17.789 1.00 39.38 126 ARG A C 1
ATOM 999 O O . ARG A 1 126 ? 12.584 17.200 -18.217 1.00 39.38 126 ARG A O 1
ATOM 1006 N N . ALA A 1 127 ? 12.899 14.977 -18.210 1.00 45.41 127 ALA A N 1
ATOM 1007 C CA . ALA A 1 127 ? 11.896 14.688 -19.237 1.00 45.41 127 ALA A CA 1
ATOM 1008 C C . ALA A 1 127 ? 10.452 14.805 -18.711 1.00 45.41 127 ALA A C 1
ATOM 1010 O O . ALA A 1 127 ? 9.595 15.371 -19.389 1.00 45.41 127 ALA A O 1
ATOM 1011 N N . ILE A 1 128 ? 10.190 14.347 -17.480 1.00 44.00 128 ILE A N 1
ATOM 1012 C CA . ILE A 1 128 ? 8.857 14.402 -16.855 1.00 44.00 128 ILE A CA 1
ATOM 1013 C C . ILE A 1 128 ? 8.457 15.854 -16.535 1.00 44.00 128 ILE A C 1
ATOM 1015 O O . ILE A 1 128 ? 7.301 16.226 -16.718 1.00 44.00 128 ILE A O 1
ATOM 1019 N N . CYS A 1 129 ? 9.411 16.717 -16.160 1.00 35.31 129 CYS A N 1
ATOM 1020 C CA . CYS A 1 129 ? 9.130 18.131 -15.877 1.00 35.31 129 CYS A CA 1
ATOM 1021 C C . CYS A 1 129 ? 8.719 18.935 -17.132 1.00 35.31 129 CYS A C 1
ATOM 1023 O O . CYS A 1 129 ? 8.056 19.960 -17.012 1.00 35.31 129 CYS A O 1
ATOM 1025 N N . SER A 1 130 ? 9.046 18.455 -18.341 1.00 38.75 130 SER A N 1
ATOM 1026 C CA . SER A 1 130 ? 8.652 19.110 -19.599 1.00 38.75 130 SER A CA 1
ATOM 1027 C C . SER A 1 130 ? 7.291 18.653 -20.144 1.00 38.75 130 SER A C 1
ATOM 1029 O O . SER A 1 130 ? 6.760 19.305 -21.038 1.00 38.75 130 SER A O 1
ATOM 1031 N N . TYR A 1 131 ? 6.721 17.558 -19.629 1.00 40.78 131 TYR A N 1
ATOM 1032 C CA . TYR A 1 131 ? 5.493 16.928 -20.146 1.00 40.78 131 TYR A CA 1
ATOM 1033 C C . TYR A 1 131 ? 4.318 16.978 -19.160 1.00 40.78 131 TYR A C 1
ATOM 1035 O O . TYR A 1 131 ? 3.351 16.227 -19.279 1.00 40.78 131 TYR A O 1
ATOM 1043 N N . ASN A 1 132 ? 4.362 17.902 -18.201 1.00 35.97 132 ASN A N 1
ATOM 1044 C CA . ASN A 1 132 ? 3.366 18.026 -17.138 1.00 35.97 132 ASN A CA 1
ATOM 1045 C C . ASN A 1 132 ? 2.024 18.657 -17.577 1.00 35.97 132 ASN A C 1
ATOM 1047 O O . ASN A 1 132 ? 1.338 19.256 -16.756 1.00 35.97 132 ASN A O 1
ATOM 1051 N N . HIS A 1 133 ? 1.623 18.530 -18.849 1.00 37.09 133 HIS A N 1
ATOM 1052 C CA . HIS A 1 133 ? 0.329 19.057 -19.305 1.00 37.09 133 HIS A CA 1
ATOM 1053 C C . HIS A 1 133 ? -0.581 18.073 -20.059 1.00 37.09 133 HIS A C 1
ATOM 1055 O O . HIS A 1 133 ? -1.719 18.444 -20.316 1.00 37.09 133 HIS A O 1
ATOM 1061 N N . LEU A 1 134 ? -0.184 16.845 -20.433 1.00 37.19 134 LEU A N 1
ATOM 1062 C CA . LEU A 1 134 ? -0.991 16.154 -21.465 1.00 37.19 134 LEU A CA 1
ATOM 1063 C C . LEU A 1 134 ? -1.265 14.652 -21.395 1.00 37.19 134 LEU A C 1
ATOM 1065 O O . LEU A 1 134 ? -1.789 14.138 -22.373 1.00 37.19 134 LEU A O 1
ATOM 1069 N N . PHE A 1 135 ? -1.037 13.929 -20.299 1.00 37.75 135 PHE A N 1
ATOM 1070 C CA . PHE A 1 135 ? -1.411 12.503 -20.304 1.00 37.75 135 PHE A CA 1
ATOM 1071 C C . PHE A 1 135 ? -2.065 12.019 -19.006 1.00 37.75 135 PHE A C 1
ATOM 1073 O O . PHE A 1 135 ? -1.530 11.190 -18.278 1.00 37.75 135 PHE A O 1
ATOM 1080 N N . GLN A 1 136 ? -3.292 12.489 -18.767 1.00 32.38 136 GLN A N 1
ATOM 1081 C CA . GLN A 1 136 ? -4.344 11.629 -18.220 1.00 32.38 136 GLN A CA 1
ATOM 1082 C C . GLN A 1 136 ? -5.101 11.013 -19.405 1.00 32.38 136 GLN A C 1
ATOM 1084 O O . GLN A 1 136 ? -6.110 11.549 -19.844 1.00 32.38 136 GLN A O 1
ATOM 1089 N N . PHE A 1 137 ? -4.613 9.893 -19.944 1.00 33.59 137 PHE A N 1
ATOM 1090 C CA . PHE A 1 137 ? -5.449 9.039 -20.793 1.00 33.59 137 PHE A CA 1
ATOM 1091 C C . PHE A 1 137 ? -6.191 8.061 -19.882 1.00 33.59 137 PHE A C 1
ATOM 1093 O O . PHE A 1 137 ? -5.777 6.922 -19.667 1.00 33.59 137 PHE A O 1
ATOM 1100 N N . ASN A 1 138 ? -7.257 8.575 -19.274 1.00 36.25 138 ASN A N 1
ATOM 1101 C CA . ASN A 1 138 ? -8.340 7.763 -18.749 1.00 36.25 138 ASN A CA 1
ATOM 1102 C C . ASN A 1 138 ? -9.403 7.622 -19.850 1.00 36.25 138 ASN A C 1
ATOM 1104 O O . ASN A 1 138 ? -9.546 8.509 -20.680 1.00 36.25 138 ASN A O 1
ATOM 1108 N N . GLU A 1 139 ? -10.136 6.5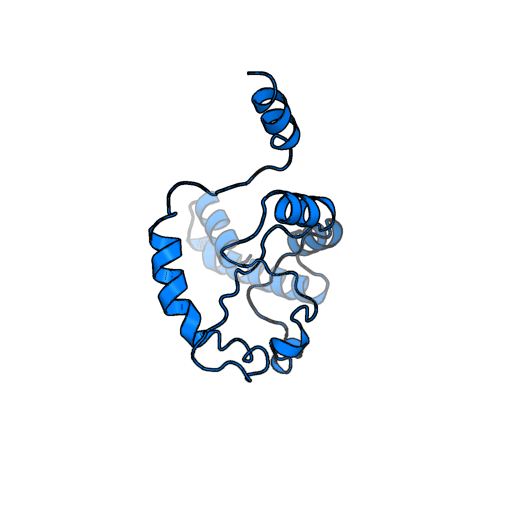15 -19.805 1.00 38.75 139 GLU A N 1
ATOM 1109 C CA . GLU A 1 139 ? -11.281 6.164 -20.658 1.00 38.75 139 GLU A CA 1
ATOM 1110 C C . GLU A 1 139 ? -10.960 5.500 -22.012 1.00 38.75 139 GLU A C 1
ATOM 1112 O O . GLU A 1 139 ? -10.838 6.083 -23.089 1.00 38.75 139 GLU A O 1
ATOM 1117 N N . ARG A 1 140 ? -10.891 4.163 -21.919 1.00 42.91 140 ARG A N 1
ATOM 1118 C CA . ARG A 1 140 ? -11.126 3.217 -23.012 1.00 42.91 140 ARG A CA 1
ATOM 1119 C C . ARG A 1 140 ? -12.486 3.516 -23.658 1.00 42.91 140 ARG A C 1
ATOM 1121 O O . ARG A 1 140 ? -13.473 3.039 -23.122 1.00 42.91 140 ARG A O 1
ATOM 1128 N N . THR A 1 141 ? -12.515 4.216 -24.794 1.00 39.91 141 THR A N 1
ATOM 1129 C CA . THR A 1 141 ? -13.418 3.932 -25.941 1.00 39.91 141 THR A CA 1
ATOM 1130 C C . THR A 1 141 ? -13.236 4.881 -27.133 1.00 39.91 141 THR A C 1
ATOM 1132 O O . THR A 1 141 ? -13.615 4.508 -28.237 1.00 39.91 141 THR A O 1
ATOM 1135 N N . GLU A 1 142 ? -12.614 6.055 -26.982 1.00 39.47 142 GLU A N 1
ATOM 1136 C CA . GLU A 1 142 ? -12.629 7.080 -28.051 1.00 39.47 142 GLU A CA 1
ATOM 1137 C C . GLU A 1 142 ? -11.405 7.085 -28.987 1.00 39.47 142 GLU A C 1
ATOM 1139 O O . GLU A 1 142 ? -11.454 7.642 -30.085 1.00 39.47 142 GLU A O 1
ATOM 1144 N N . ALA A 1 143 ? -10.312 6.404 -28.622 1.00 43.31 143 ALA A N 1
ATOM 1145 C CA . ALA A 1 143 ? -9.069 6.440 -29.403 1.00 43.31 143 ALA A CA 1
ATOM 1146 C C . ALA A 1 143 ? -9.176 5.780 -30.794 1.00 43.31 143 ALA A C 1
ATOM 1148 O O . ALA A 1 143 ? -8.423 6.127 -31.703 1.00 43.31 143 ALA A O 1
ATOM 1149 N N . ALA A 1 144 ? -10.115 4.847 -30.986 1.00 41.94 144 ALA A N 1
ATOM 1150 C CA . ALA A 1 144 ? -10.324 4.213 -32.288 1.00 41.94 144 ALA A CA 1
ATOM 1151 C C . ALA A 1 144 ? -11.014 5.153 -33.295 1.00 41.94 144 ALA A C 1
ATOM 1153 O O . ALA A 1 144 ? -10.762 5.052 -34.494 1.00 41.94 144 ALA A O 1
ATOM 1154 N N . THR A 1 145 ? -11.839 6.089 -32.820 1.00 45.81 145 THR A N 1
ATOM 1155 C CA . THR A 1 145 ? -12.601 7.004 -33.680 1.00 45.81 145 THR A CA 1
ATOM 1156 C C . THR A 1 145 ? -11.758 8.216 -34.077 1.00 45.81 145 THR A C 1
ATOM 1158 O O . THR A 1 145 ? -11.716 8.568 -35.256 1.00 45.81 145 THR A O 1
ATOM 1161 N N . ALA A 1 146 ? -10.977 8.768 -33.139 1.00 40.25 146 ALA A N 1
ATOM 1162 C CA . ALA A 1 146 ? -10.130 9.942 -33.378 1.00 40.25 146 ALA A CA 1
ATOM 1163 C C . ALA A 1 146 ? -9.032 9.706 -34.436 1.00 40.25 146 ALA A C 1
ATOM 1165 O O . ALA A 1 146 ? -8.693 10.609 -35.197 1.00 40.25 146 ALA A O 1
ATOM 1166 N N . PHE A 1 147 ? -8.505 8.480 -34.550 1.00 39.25 147 PHE A N 1
ATOM 1167 C CA . PHE A 1 147 ? -7.508 8.166 -35.582 1.00 39.25 147 PHE A CA 1
ATOM 1168 C C . PHE A 1 147 ? -8.121 8.051 -36.991 1.00 39.25 147 PHE A C 1
ATOM 1170 O O . PHE A 1 147 ? -7.417 8.213 -37.984 1.00 39.25 147 PHE A O 1
ATOM 1177 N N . SER A 1 148 ? -9.430 7.794 -37.100 1.00 42.22 148 SER A N 1
ATOM 1178 C CA . SER A 1 148 ? -10.117 7.698 -38.395 1.00 42.22 148 SER A CA 1
ATOM 1179 C C . SER A 1 148 ? -10.496 9.058 -38.993 1.00 42.22 148 SER A C 1
ATOM 1181 O O . SER A 1 148 ? -10.539 9.183 -40.216 1.00 42.22 1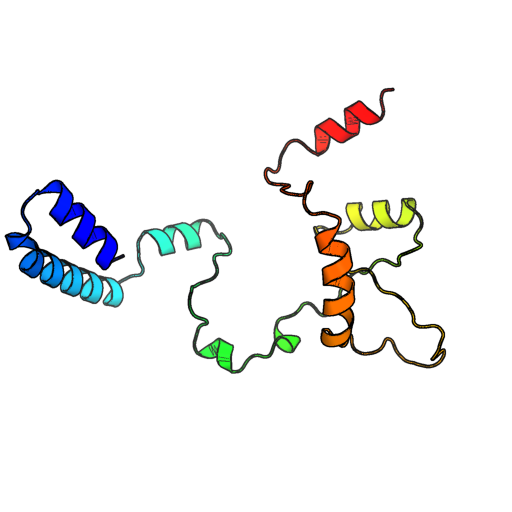48 SER A O 1
ATOM 1183 N N . GLU A 1 149 ? -10.704 10.086 -38.163 1.00 39.31 149 GLU A N 1
ATOM 1184 C CA . GLU A 1 149 ? -10.983 11.455 -38.626 1.00 39.31 149 GLU A CA 1
ATOM 1185 C C . GLU A 1 149 ? -9.719 12.177 -39.102 1.00 39.31 149 GLU A C 1
ATOM 1187 O O . GLU A 1 149 ? -9.763 12.895 -40.096 1.00 39.31 149 GLU A O 1
ATOM 1192 N N . TRP A 1 150 ? -8.565 11.906 -38.488 1.00 35.06 150 TRP A N 1
ATOM 1193 C CA . TRP A 1 150 ? -7.298 12.543 -38.867 1.00 35.06 150 TRP A CA 1
ATOM 1194 C C . TRP A 1 150 ? -6.737 12.079 -40.227 1.00 35.06 150 TRP A C 1
ATOM 1196 O O . TRP A 1 150 ? -5.889 12.748 -40.804 1.00 35.06 150 TRP A O 1
ATOM 1206 N N . CYS A 1 151 ? -7.211 10.954 -40.776 1.00 38.66 151 CYS A N 1
ATOM 1207 C CA . CYS A 1 151 ? -6.839 10.492 -42.122 1.00 38.66 151 CYS A CA 1
ATOM 1208 C C . CYS A 1 151 ? -7.782 10.987 -43.238 1.00 38.66 151 CYS A C 1
ATOM 1210 O O . CYS A 1 151 ? -7.686 10.485 -44.361 1.00 38.66 151 CYS A O 1
ATOM 1212 N N . ARG A 1 152 ? -8.712 11.912 -42.951 1.00 37.44 152 ARG A N 1
ATOM 1213 C CA . ARG A 1 152 ? -9.685 12.428 -43.933 1.00 37.44 152 ARG A CA 1
ATOM 1214 C C . ARG A 1 152 ? -9.520 13.910 -44.301 1.00 37.44 152 ARG A C 1
ATOM 1216 O O . ARG A 1 152 ? -10.329 14.410 -45.077 1.00 37.44 152 ARG A O 1
ATOM 1223 N N . GLU A 1 153 ? -8.468 14.565 -43.827 1.00 37.41 153 GLU A N 1
ATOM 1224 C CA . GLU A 1 153 ? -7.969 15.856 -44.336 1.00 37.41 153 GLU A CA 1
ATOM 1225 C C . GLU A 1 153 ? -6.552 15.685 -44.893 1.00 37.41 153 GLU A C 1
ATOM 1227 O O . GLU A 1 153 ? -6.233 16.376 -45.886 1.00 37.41 153 GLU A O 1
#

InterPro domains:
  IPR001807 Chloride channel [PR00762] (2-21)
  IPR001807 Chloride channel [PR00762] (40-54)
  IPR014743 Chloride channel, core [SSF81340] (1-55)
  IPR046342 CBS domain superfamily [SSF54631] (57-102)
  IPR051280 Voltage-gated chloride channel/antiporter [PTHR11689] (1-104)

Radius of gyration: 25.49 Å; Cα contacts (8 Å, |Δi|>4): 38; chains: 1; bounding box: 59×35×69 Å

Solvent-accessible surface area (backbone atoms only — not comparable to full-atom values): 10224 Å² total; per-residue (Å²): 130,64,69,68,55,47,51,54,54,31,61,76,65,73,44,72,85,55,42,64,62,51,48,53,52,52,51,53,52,51,55,56,41,65,73,79,45,79,57,72,67,58,52,53,40,58,75,67,68,54,95,74,84,68,98,64,83,59,82,77,57,76,78,60,52,69,82,79,72,51,82,84,86,74,73,70,44,50,91,85,64,58,67,69,59,52,55,49,50,63,72,76,43,93,70,94,76,63,57,76,56,83,82,66,81,90,49,89,81,62,67,85,66,77,80,59,66,76,72,50,51,68,56,45,56,58,55,53,70,75,55,80,82,78,78,85,86,72,76,96,76,57,72,74,56,58,62,60,57,70,76,73,120